Protein AF-A0A7C3YXD0-F1 (afdb_monomer_lite)

Structure (mmCIF, N/CA/C/O backbone):
data_AF-A0A7C3YXD0-F1
#
_entry.id   AF-A0A7C3YXD0-F1
#
loop_
_atom_site.group_PDB
_atom_site.id
_atom_site.type_symbol
_atom_site.label_atom_id
_atom_site.label_alt_id
_atom_site.label_comp_id
_atom_site.label_asym_id
_atom_site.label_entity_id
_atom_site.label_seq_id
_atom_site.pdbx_PDB_ins_code
_atom_site.Cartn_x
_atom_site.Cartn_y
_atom_site.Cartn_z
_atom_site.occupancy
_atom_site.B_iso_or_equiv
_atom_site.auth_seq_id
_atom_site.auth_comp_id
_atom_site.auth_asym_id
_atom_site.auth_atom_id
_atom_site.pdbx_PDB_model_num
ATOM 1 N N . MET A 1 1 ? 32.959 44.470 83.814 1.00 43.94 1 MET A N 1
ATOM 2 C CA . MET A 1 1 ? 32.304 44.985 82.597 1.00 43.94 1 MET A CA 1
ATOM 3 C C . MET A 1 1 ? 31.772 43.788 81.846 1.00 43.94 1 MET A C 1
ATOM 5 O O . MET A 1 1 ? 32.551 42.881 81.598 1.00 43.94 1 MET A O 1
ATOM 9 N N . ALA A 1 2 ? 30.467 43.742 81.601 1.00 52.91 2 ALA A N 1
ATOM 10 C CA . ALA A 1 2 ? 29.833 42.690 80.820 1.00 52.91 2 ALA A CA 1
ATOM 11 C C . ALA A 1 2 ? 29.393 43.320 79.497 1.00 52.91 2 ALA A C 1
ATOM 13 O O . ALA A 1 2 ? 28.532 44.199 79.500 1.00 52.91 2 ALA A O 1
ATOM 14 N N . GLU A 1 3 ? 30.037 42.933 78.399 1.00 54.94 3 GLU A N 1
ATOM 15 C CA . GLU A 1 3 ? 29.566 43.244 77.052 1.00 54.94 3 GLU A CA 1
ATOM 16 C C . GLU A 1 3 ? 28.413 42.295 76.715 1.00 54.94 3 GLU A C 1
ATOM 18 O O . GLU A 1 3 ? 28.547 41.076 76.796 1.00 54.94 3 GLU A O 1
ATOM 23 N N . LEU A 1 4 ? 27.263 42.873 76.374 1.00 49.62 4 LEU A N 1
ATOM 24 C CA . LEU A 1 4 ? 26.130 42.174 75.781 1.00 49.62 4 LEU A CA 1
ATOM 25 C C . LEU A 1 4 ? 26.234 42.346 74.266 1.00 49.62 4 LEU A C 1
ATOM 27 O O . LEU A 1 4 ? 25.887 43.399 73.736 1.00 49.62 4 LEU A O 1
ATOM 31 N N . THR A 1 5 ? 26.709 41.319 73.571 1.00 59.75 5 THR A N 1
ATOM 32 C CA . THR A 1 5 ? 26.637 41.231 72.111 1.00 59.75 5 THR A CA 1
ATOM 33 C C . THR A 1 5 ? 25.378 40.460 71.731 1.00 59.75 5 THR A C 1
ATOM 35 O O . THR A 1 5 ? 25.307 39.239 71.838 1.00 59.75 5 THR A O 1
ATOM 38 N N . ALA A 1 6 ? 24.341 41.191 71.324 1.00 60.97 6 ALA A N 1
ATOM 39 C CA . ALA A 1 6 ? 23.176 40.603 70.678 1.00 60.97 6 ALA A CA 1
ATOM 40 C C . ALA A 1 6 ? 23.445 40.542 69.170 1.00 60.97 6 ALA A C 1
ATOM 42 O O . ALA A 1 6 ? 23.329 41.547 68.472 1.00 60.97 6 ALA A O 1
ATOM 43 N N . GLU A 1 7 ? 23.819 39.367 68.673 1.00 62.31 7 GLU A N 1
ATOM 44 C CA . GLU A 1 7 ? 23.824 39.071 67.241 1.00 62.31 7 GLU A CA 1
ATOM 45 C C . GLU A 1 7 ? 22.474 38.457 66.866 1.00 62.31 7 GLU A C 1
ATOM 47 O O . GLU A 1 7 ? 22.040 37.465 67.447 1.00 62.31 7 GLU A O 1
ATOM 52 N N . THR A 1 8 ? 21.780 39.066 65.906 1.00 56.62 8 THR A N 1
ATOM 53 C CA . THR A 1 8 ? 20.583 38.487 65.288 1.00 56.62 8 THR A CA 1
ATOM 54 C C . THR A 1 8 ? 20.919 38.155 63.848 1.00 56.62 8 THR A C 1
ATOM 56 O O . THR A 1 8 ? 21.149 39.045 63.033 1.00 56.62 8 THR A O 1
ATOM 59 N N . THR A 1 9 ? 20.946 36.867 63.535 1.00 60.66 9 THR A N 1
ATOM 60 C CA . THR A 1 9 ? 21.060 36.370 62.166 1.00 60.66 9 THR A CA 1
ATOM 61 C C . THR A 1 9 ? 19.648 36.154 61.629 1.00 60.66 9 THR A C 1
ATOM 63 O O . THR A 1 9 ? 18.871 35.413 62.227 1.00 60.66 9 THR A O 1
ATOM 66 N N . PHE A 1 10 ? 19.293 36.792 60.515 1.00 55.12 10 PHE A N 1
ATOM 67 C CA . PHE A 1 10 ? 18.088 36.442 59.761 1.00 55.12 10 PHE A CA 1
ATOM 68 C C . PHE A 1 10 ? 18.488 35.654 58.515 1.00 55.12 10 PHE A C 1
ATOM 70 O O . PHE A 1 10 ? 19.545 35.878 57.927 1.00 55.12 10 PHE A O 1
ATOM 77 N N . THR A 1 11 ? 17.649 34.704 58.123 1.00 62.59 11 THR A N 1
ATOM 78 C CA . THR A 1 11 ? 17.861 33.864 56.944 1.00 62.59 11 THR A CA 1
ATOM 79 C C . THR A 1 11 ? 17.238 34.546 55.731 1.00 62.59 11 THR A C 1
ATOM 81 O O . THR A 1 11 ? 16.033 34.790 55.703 1.00 62.59 11 THR A O 1
ATOM 84 N N . ILE A 1 12 ? 18.047 34.859 54.718 1.00 57.53 12 ILE A N 1
ATOM 85 C CA . ILE A 1 12 ? 17.542 35.251 53.398 1.00 57.53 12 ILE A CA 1
ATOM 86 C C . ILE A 1 12 ? 17.222 33.950 52.661 1.00 57.53 12 ILE A C 1
ATOM 88 O O . ILE A 1 12 ? 18.131 33.202 52.306 1.00 57.53 12 ILE A O 1
ATOM 92 N N . LEU A 1 13 ? 15.936 33.651 52.471 1.00 56.22 13 LEU A N 1
ATOM 93 C CA . LEU A 1 13 ? 15.521 32.561 51.591 1.00 56.22 13 LEU A CA 1
ATOM 94 C C . LEU A 1 13 ? 15.808 32.988 50.149 1.00 56.22 13 LEU A C 1
ATOM 96 O O . LEU A 1 13 ? 15.228 33.957 49.659 1.00 56.22 13 LEU A O 1
ATOM 100 N N 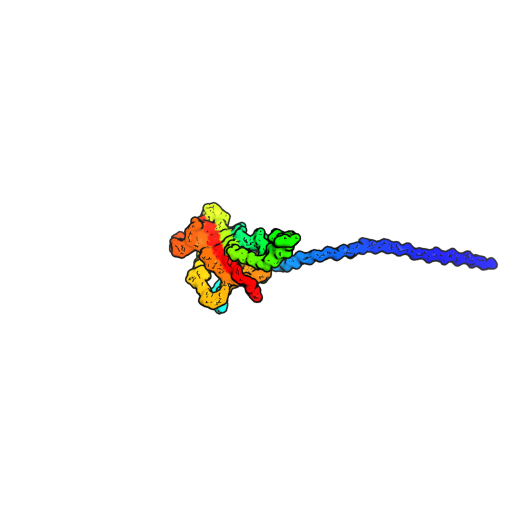. ALA A 1 14 ? 16.739 32.292 49.497 1.00 63.44 14 ALA A N 1
ATOM 101 C CA . ALA A 1 14 ? 16.988 32.454 48.073 1.00 63.44 14 ALA A CA 1
ATOM 102 C C . ALA A 1 14 ? 15.723 32.068 47.294 1.00 63.44 14 ALA A C 1
ATOM 104 O O . ALA A 1 14 ? 15.070 31.074 47.619 1.00 63.44 14 ALA A O 1
ATOM 105 N N . ALA A 1 15 ? 15.370 32.863 46.283 1.00 55.50 15 ALA A N 1
ATOM 106 C CA . ALA A 1 15 ? 14.310 32.486 45.359 1.00 55.50 15 ALA A CA 1
ATOM 107 C C . ALA A 1 15 ? 14.703 31.164 44.672 1.00 55.50 15 ALA A C 1
ATOM 109 O O . ALA A 1 15 ? 15.869 31.021 44.295 1.00 55.50 15 ALA A O 1
ATOM 110 N N . PRO A 1 16 ? 13.782 30.197 44.520 1.00 58.16 16 PRO A N 1
ATOM 111 C CA . PRO A 1 16 ? 14.075 29.002 43.743 1.00 58.16 16 PRO A CA 1
ATOM 112 C C . PRO A 1 16 ? 14.413 29.421 42.306 1.00 58.16 16 PRO A C 1
ATOM 114 O O . PRO A 1 16 ? 13.645 30.138 41.670 1.00 58.16 16 PRO A O 1
ATOM 117 N N . GLU A 1 17 ? 15.580 29.006 41.807 1.00 59.91 17 GLU A N 1
ATOM 118 C CA . GLU A 1 17 ? 16.064 29.348 40.457 1.00 59.91 17 GLU A CA 1
ATOM 119 C C . GLU A 1 17 ? 15.311 28.605 39.339 1.00 59.91 17 GLU A C 1
ATOM 121 O O . GLU A 1 17 ? 15.553 28.858 38.161 1.00 59.91 17 GLU A O 1
ATOM 126 N N . VAL A 1 18 ? 14.397 27.695 39.686 1.00 57.97 18 VAL A N 1
ATOM 127 C CA . VAL A 1 18 ? 13.749 26.791 38.735 1.00 57.97 18 VAL A CA 1
ATOM 128 C C . VAL A 1 18 ? 12.237 26.815 38.935 1.00 57.97 18 VAL A C 1
ATOM 130 O O . VAL A 1 18 ? 11.737 26.557 40.029 1.00 57.97 18 VAL A O 1
ATOM 133 N N . PHE A 1 19 ? 11.525 27.131 37.856 1.00 55.94 19 PHE A N 1
ATOM 134 C CA . PHE A 1 19 ? 10.094 26.896 37.712 1.00 55.94 19 PHE A CA 1
ATOM 135 C C . PHE A 1 19 ? 9.927 25.536 37.030 1.00 55.94 19 PHE A C 1
ATOM 137 O O . PHE A 1 19 ? 10.478 25.330 35.950 1.00 55.94 19 PHE A O 1
ATOM 144 N N . GLU A 1 20 ? 9.204 24.610 37.656 1.00 55.88 20 GLU A N 1
ATOM 145 C CA . GLU A 1 20 ? 8.739 23.398 36.979 1.00 55.88 20 GLU A CA 1
ATOM 146 C C . GLU A 1 20 ? 7.398 23.728 36.315 1.00 55.88 20 GLU A C 1
ATOM 148 O O . GLU A 1 20 ? 6.392 23.957 36.986 1.00 55.88 20 GLU A O 1
ATOM 153 N N . GLU A 1 21 ? 7.423 23.845 34.989 1.00 53.91 21 GLU A N 1
ATOM 154 C CA . GLU A 1 21 ? 6.243 23.982 34.140 1.00 53.91 21 GLU A CA 1
ATOM 155 C C . GLU A 1 21 ? 5.932 22.594 33.567 1.00 53.91 21 GLU A C 1
ATOM 157 O O . GLU A 1 21 ? 6.735 22.026 32.827 1.00 53.91 21 GLU A O 1
ATOM 162 N N . GLU A 1 22 ? 4.800 22.008 33.965 1.00 50.25 22 GLU A N 1
ATOM 163 C CA . GLU A 1 22 ? 4.313 20.753 33.388 1.00 50.25 22 GLU A CA 1
ATOM 164 C C . GLU A 1 22 ? 3.455 21.070 32.156 1.00 50.25 22 GLU A C 1
ATOM 166 O O . GLU A 1 22 ? 2.309 21.508 32.270 1.00 50.25 22 GLU A O 1
ATOM 171 N N . GLU A 1 23 ? 4.015 20.847 30.966 1.00 42.47 23 GLU A N 1
ATOM 172 C CA . GLU A 1 23 ? 3.251 20.723 29.724 1.00 42.47 23 GLU A CA 1
ATOM 173 C C . GLU A 1 23 ? 2.984 19.2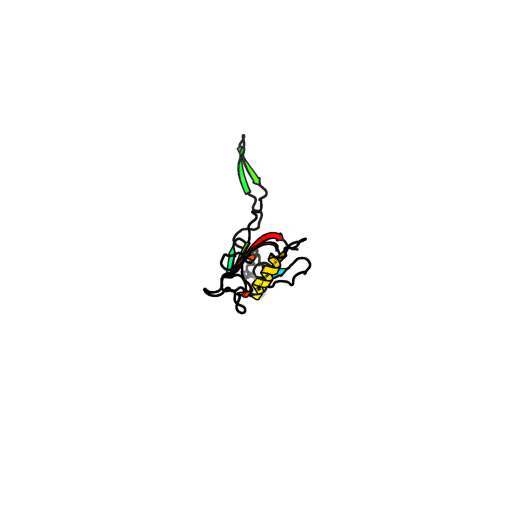37 29.432 1.00 42.47 23 GLU A C 1
ATOM 175 O O . GLU A 1 23 ? 3.915 18.429 29.382 1.00 42.47 23 GLU A O 1
ATOM 180 N N . ASP A 1 24 ? 1.722 18.873 29.174 1.00 38.06 24 ASP A N 1
ATOM 181 C CA . ASP A 1 24 ? 1.354 17.558 28.631 1.00 38.06 24 ASP A CA 1
ATOM 182 C C . ASP A 1 24 ? 1.833 17.446 27.169 1.00 38.06 24 ASP A C 1
ATOM 184 O O . ASP A 1 24 ? 1.089 17.660 26.205 1.00 38.06 24 ASP A O 1
ATOM 188 N N . LEU A 1 25 ? 3.111 17.115 26.986 1.00 40.88 25 LEU A N 1
ATOM 189 C CA . LEU A 1 25 ? 3.683 16.768 25.689 1.00 40.88 25 LEU A CA 1
ATOM 190 C C . LEU A 1 25 ? 3.285 15.337 25.313 1.00 40.88 25 LEU A C 1
ATOM 192 O O . LEU A 1 25 ? 3.874 14.358 25.771 1.00 40.88 25 LEU A O 1
ATOM 196 N N . ILE A 1 26 ? 2.314 15.210 24.405 1.00 42.00 26 ILE A N 1
ATOM 197 C CA . ILE A 1 26 ? 2.086 13.960 23.670 1.00 42.00 26 ILE A CA 1
ATOM 198 C C . ILE A 1 26 ? 3.236 13.801 22.665 1.00 42.00 26 ILE A C 1
ATOM 200 O O . ILE A 1 26 ? 3.160 14.243 21.518 1.00 42.00 26 ILE A O 1
ATOM 204 N N . LEU A 1 27 ? 4.328 13.187 23.117 1.00 37.94 27 LEU A N 1
ATOM 205 C CA . LEU A 1 27 ? 5.400 12.698 22.257 1.00 37.94 27 LEU A CA 1
ATOM 206 C C . LEU A 1 27 ? 4.922 11.409 21.583 1.00 37.94 27 LEU A C 1
ATOM 208 O O . LEU A 1 27 ? 4.833 10.356 22.215 1.00 37.94 27 LEU A O 1
ATOM 212 N N . TYR A 1 28 ? 4.600 11.497 20.292 1.00 38.72 28 TYR A N 1
ATOM 213 C CA . TYR A 1 28 ? 4.486 10.305 19.454 1.00 38.72 28 TYR A CA 1
ATOM 214 C C . TYR A 1 28 ? 5.842 9.586 19.429 1.00 38.72 28 TYR A C 1
ATOM 216 O O . TYR A 1 28 ? 6.876 10.261 19.440 1.00 38.72 28 TYR A O 1
ATOM 224 N N . PRO A 1 29 ? 5.864 8.245 19.408 1.00 38.22 29 PRO A N 1
ATOM 225 C CA . PRO A 1 29 ? 7.114 7.503 19.433 1.00 38.22 29 PRO A CA 1
ATOM 226 C C . PRO A 1 29 ? 8.014 7.907 18.259 1.00 38.22 29 PRO A C 1
ATOM 228 O O . PRO A 1 29 ? 7.587 7.922 17.102 1.00 38.22 29 PRO A O 1
ATOM 231 N N . GLU A 1 30 ? 9.280 8.209 18.556 1.00 39.50 30 GLU A N 1
ATOM 232 C CA . GLU A 1 30 ? 10.341 8.192 17.553 1.00 39.50 30 GLU A CA 1
ATOM 233 C C . GLU A 1 30 ? 10.576 6.738 17.146 1.00 39.50 30 GLU A C 1
ATOM 235 O O . GLU A 1 30 ? 11.431 6.047 17.702 1.00 39.50 30 GLU A O 1
ATOM 240 N N . ASN A 1 31 ? 9.833 6.262 16.148 1.00 41.03 31 ASN A N 1
ATOM 241 C CA . ASN A 1 31 ? 10.329 5.143 15.371 1.00 41.03 31 ASN A CA 1
ATOM 242 C C . ASN A 1 31 ? 11.356 5.690 14.381 1.00 41.03 31 ASN A C 1
ATOM 244 O O . ASN A 1 31 ? 11.076 6.535 13.532 1.00 41.03 31 ASN A O 1
ATOM 248 N N . SER A 1 32 ? 12.591 5.259 14.589 1.00 37.91 32 SER A N 1
ATOM 249 C CA . SER A 1 32 ? 13.796 5.760 13.949 1.00 37.91 32 SER A CA 1
ATOM 250 C C . SER A 1 32 ? 13.685 5.851 12.421 1.00 37.91 32 SER A C 1
ATOM 252 O O . SER A 1 32 ? 13.673 4.832 11.728 1.00 37.91 32 SER A O 1
ATOM 254 N N . GLY A 1 33 ? 13.750 7.085 11.920 1.00 42.97 33 GLY A N 1
ATOM 255 C CA . GLY A 1 33 ? 14.266 7.427 10.598 1.00 42.97 33 GLY A CA 1
ATOM 256 C C . GLY A 1 33 ? 13.229 7.566 9.484 1.00 42.97 33 GLY A C 1
ATOM 257 O O . GLY A 1 33 ? 12.327 6.753 9.316 1.00 42.97 33 GLY A O 1
ATOM 258 N N . SER A 1 34 ? 13.474 8.543 8.610 1.00 46.56 34 SER A N 1
ATOM 259 C CA . SER A 1 34 ? 12.849 8.724 7.290 1.00 46.56 34 SER A CA 1
ATOM 260 C C . SER A 1 34 ? 12.954 7.511 6.342 1.00 46.56 34 SER A C 1
ATOM 262 O O . SER A 1 34 ? 12.470 7.582 5.215 1.00 46.56 34 SER A O 1
ATOM 264 N N . ASP A 1 35 ? 13.578 6.418 6.792 1.00 52.41 35 ASP A N 1
ATOM 265 C CA . ASP A 1 35 ? 13.884 5.200 6.040 1.00 52.41 35 ASP A CA 1
ATOM 266 C C . ASP A 1 35 ? 13.061 3.980 6.501 1.00 52.41 35 ASP A C 1
ATOM 268 O O . ASP A 1 35 ? 13.267 2.870 5.999 1.00 52.41 35 ASP A O 1
ATOM 272 N N . ALA A 1 36 ? 12.119 4.148 7.439 1.00 66.00 36 ALA A N 1
ATOM 273 C CA . ALA A 1 36 ? 11.209 3.079 7.840 1.00 66.00 36 ALA A CA 1
ATOM 274 C C . ALA A 1 36 ? 10.269 2.716 6.676 1.00 66.00 36 ALA A C 1
ATOM 276 O O . ALA A 1 36 ? 9.282 3.390 6.383 1.00 66.00 36 ALA A O 1
ATOM 277 N N . ARG A 1 37 ? 10.606 1.636 5.966 1.00 78.12 37 ARG A N 1
ATOM 278 C CA . ARG A 1 37 ? 9.858 1.176 4.792 1.00 78.12 37 ARG A CA 1
ATOM 279 C C . ARG A 1 37 ? 8.499 0.624 5.202 1.00 78.12 37 ARG A C 1
ATOM 281 O O . ARG A 1 37 ? 8.410 -0.236 6.080 1.00 78.12 37 ARG A O 1
ATOM 288 N N . ARG A 1 38 ? 7.455 1.087 4.513 1.00 87.12 38 ARG A N 1
ATOM 289 C CA . ARG A 1 38 ? 6.103 0.535 4.639 1.00 87.12 38 ARG A CA 1
ATOM 290 C C . ARG A 1 38 ? 6.094 -0.937 4.258 1.00 87.12 38 ARG A C 1
ATOM 292 O O . ARG A 1 38 ? 6.934 -1.401 3.485 1.00 87.12 38 ARG A O 1
ATOM 299 N N . GLU A 1 39 ? 5.132 -1.664 4.794 1.00 89.62 39 GLU A N 1
ATOM 300 C CA . GLU A 1 39 ? 5.044 -3.102 4.595 1.00 89.62 39 GLU A CA 1
ATOM 301 C C . GLU A 1 39 ? 3.598 -3.542 4.395 1.00 89.62 39 GLU A C 1
ATOM 303 O O . GLU A 1 39 ? 2.703 -3.128 5.129 1.00 89.62 39 GLU A O 1
ATOM 308 N N . LEU A 1 40 ? 3.388 -4.417 3.417 1.00 90.00 40 LEU A N 1
ATOM 309 C CA . LEU A 1 40 ? 2.160 -5.181 3.248 1.00 90.00 40 LEU A CA 1
ATOM 310 C C . LEU A 1 40 ? 2.419 -6.632 3.645 1.00 90.00 40 LEU A C 1
ATOM 312 O O . LEU A 1 40 ? 3.392 -7.241 3.202 1.00 90.00 40 LEU A O 1
ATOM 316 N N . ARG A 1 41 ? 1.535 -7.194 4.466 1.00 90.25 41 ARG A N 1
ATOM 317 C CA . ARG A 1 41 ? 1.561 -8.603 4.862 1.00 90.25 41 ARG A CA 1
ATOM 318 C C . ARG A 1 41 ? 0.308 -9.300 4.394 1.00 90.25 41 ARG A C 1
ATOM 320 O O . ARG A 1 41 ? -0.802 -8.841 4.662 1.00 90.25 41 ARG A O 1
ATOM 327 N N . TYR A 1 42 ? 0.494 -10.421 3.720 1.00 89.12 42 TYR A N 1
ATOM 328 C CA . TYR A 1 42 ? -0.604 -11.293 3.353 1.00 89.12 42 TYR A CA 1
ATOM 329 C C . TYR A 1 42 ? -1.044 -12.130 4.563 1.00 89.12 42 TYR A C 1
ATOM 331 O O . TYR A 1 42 ? -0.184 -12.579 5.325 1.00 89.12 42 TYR A O 1
ATOM 339 N N . PRO A 1 43 ? -2.352 -12.356 4.776 1.00 88.50 43 PRO A N 1
ATOM 340 C CA . PRO A 1 43 ? -2.804 -13.159 5.906 1.00 88.50 43 PRO A CA 1
ATOM 341 C C . PRO A 1 43 ? -2.247 -14.586 5.829 1.00 88.50 43 PRO A C 1
ATOM 343 O O . PRO A 1 43 ? -2.225 -15.209 4.768 1.00 88.50 43 PRO A O 1
ATOM 346 N N . GLY A 1 44 ? -1.780 -15.100 6.969 1.00 80.31 44 GLY A N 1
ATOM 347 C CA . GLY A 1 44 ? -1.205 -16.444 7.068 1.00 80.31 44 GLY A CA 1
ATOM 348 C C . GLY A 1 44 ? 0.156 -16.618 6.384 1.00 80.31 44 GLY A C 1
ATOM 349 O O . GLY A 1 44 ? 0.543 -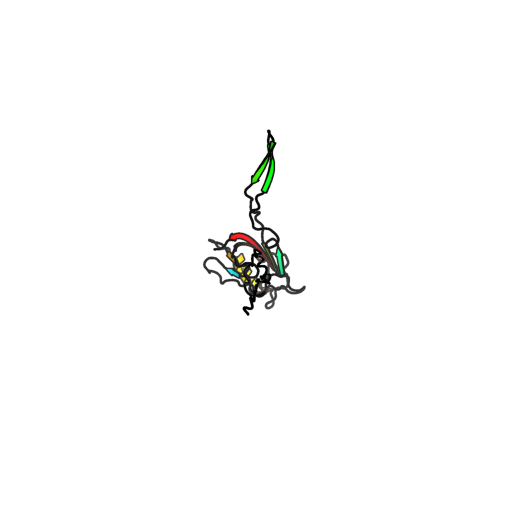17.756 6.138 1.00 80.31 44 GLY A O 1
ATOM 350 N N . ASP A 1 45 ? 0.850 -15.521 6.050 1.00 78.69 45 ASP A N 1
ATOM 351 C CA . ASP A 1 45 ? 2.182 -15.511 5.420 1.00 78.69 45 ASP A CA 1
ATOM 352 C C . ASP A 1 45 ? 2.270 -16.340 4.119 1.00 78.69 45 ASP A C 1
ATOM 354 O O . ASP A 1 45 ? 3.333 -16.829 3.736 1.00 78.69 45 ASP A O 1
ATOM 358 N N . VAL A 1 46 ? 1.139 -16.493 3.412 1.00 82.12 46 VAL A N 1
ATOM 359 C CA . VAL A 1 46 ? 1.057 -17.251 2.148 1.00 82.12 46 VAL A CA 1
ATOM 360 C C . VAL A 1 46 ? 1.891 -16.587 1.051 1.00 82.12 46 VAL A C 1
ATOM 362 O O . VAL A 1 46 ? 2.548 -17.271 0.264 1.00 82.12 46 VAL A O 1
ATOM 365 N N . LEU A 1 47 ? 1.881 -15.252 1.009 1.00 82.38 47 LEU A N 1
ATOM 366 C CA . LEU A 1 47 ? 2.802 -14.464 0.197 1.00 82.38 47 LEU A CA 1
ATOM 367 C C . LEU A 1 47 ? 3.876 -13.842 1.098 1.00 82.38 47 LEU A C 1
ATOM 369 O O . LEU A 1 47 ? 3.566 -13.444 2.224 1.00 82.38 47 LEU A O 1
ATOM 373 N N . PRO A 1 48 ? 5.120 -13.692 0.602 1.00 86.38 48 PRO A N 1
ATOM 374 C CA . PRO A 1 48 ? 6.164 -13.006 1.348 1.00 86.38 48 PRO A CA 1
ATOM 375 C C . PRO A 1 48 ? 5.726 -11.573 1.677 1.00 86.38 48 PRO A C 1
ATOM 377 O O . PRO A 1 48 ? 5.076 -10.942 0.831 1.00 86.38 48 PRO A O 1
ATOM 380 N N . PRO A 1 49 ? 6.115 -11.022 2.839 1.00 87.06 49 PRO A N 1
ATOM 381 C CA . PRO A 1 49 ? 5.875 -9.621 3.146 1.00 87.06 49 PRO A CA 1
ATOM 382 C C . PRO A 1 49 ? 6.435 -8.713 2.051 1.00 87.06 49 PRO A C 1
ATOM 384 O O . PRO A 1 49 ? 7.601 -8.819 1.659 1.00 87.06 49 PRO A O 1
ATOM 387 N N . LEU A 1 50 ? 5.593 -7.818 1.548 1.00 87.69 50 LEU A N 1
ATOM 388 C CA . LEU A 1 50 ? 5.974 -6.828 0.557 1.00 87.69 50 LEU A CA 1
ATOM 389 C C . LEU A 1 50 ? 6.433 -5.564 1.279 1.00 87.69 50 LEU A C 1
ATOM 391 O O . LEU A 1 50 ? 5.634 -4.704 1.646 1.00 87.69 50 LEU A O 1
ATOM 395 N N . VAL A 1 51 ? 7.743 -5.465 1.486 1.00 88.25 51 VAL A N 1
ATOM 396 C CA . VAL A 1 51 ? 8.390 -4.254 1.998 1.00 88.25 51 VAL A CA 1
ATOM 397 C C . VAL A 1 51 ? 8.590 -3.280 0.843 1.00 88.25 51 VAL A C 1
ATOM 399 O O . VAL A 1 51 ? 9.146 -3.638 -0.195 1.00 88.25 51 VAL A O 1
ATOM 402 N N . TYR A 1 52 ? 8.137 -2.045 1.020 1.00 87.69 52 TYR A N 1
ATOM 403 C CA . TYR A 1 52 ? 8.204 -1.018 -0.009 1.00 87.69 52 TYR A CA 1
ATOM 404 C C . TYR A 1 52 ? 9.661 -0.637 -0.232 1.00 87.69 52 TYR A C 1
ATOM 406 O O . TYR A 1 52 ? 10.361 -0.265 0.705 1.00 87.69 52 TYR A O 1
ATOM 414 N N . GLU A 1 53 ? 10.130 -0.707 -1.472 1.00 82.12 53 GLU A N 1
ATOM 415 C CA . GLU A 1 53 ? 11.508 -0.322 -1.786 1.00 82.12 53 GLU A CA 1
ATOM 416 C C . GLU A 1 53 ? 11.726 1.182 -1.615 1.00 82.12 53 GLU A C 1
ATOM 418 O O . GLU A 1 53 ? 12.752 1.598 -1.079 1.00 82.12 53 GLU A O 1
ATOM 423 N N . ASN A 1 54 ? 10.725 1.967 -2.023 1.00 82.56 54 ASN A N 1
ATOM 424 C CA . ASN A 1 54 ? 10.675 3.417 -1.901 1.00 82.56 54 ASN A CA 1
ATOM 425 C C . ASN A 1 54 ? 9.317 3.848 -1.335 1.00 82.56 54 ASN A C 1
ATOM 427 O O . ASN A 1 54 ? 8.272 3.281 -1.676 1.00 82.56 54 ASN A O 1
ATOM 431 N N . THR A 1 55 ? 9.324 4.889 -0.505 1.00 81.06 55 THR A N 1
ATOM 432 C CA . THR A 1 55 ? 8.095 5.524 -0.024 1.00 81.06 55 THR A CA 1
ATOM 433 C C . THR A 1 55 ? 7.342 6.191 -1.186 1.00 81.06 55 THR A C 1
ATOM 435 O O . THR A 1 55 ? 7.968 6.641 -2.156 1.00 81.06 55 THR A O 1
ATOM 438 N N . PRO A 1 56 ? 5.998 6.227 -1.143 1.00 83.19 56 PRO A N 1
ATOM 439 C CA . PRO A 1 56 ? 5.220 6.908 -2.171 1.00 83.19 56 PRO A CA 1
ATOM 440 C C . PRO A 1 56 ? 5.494 8.415 -2.148 1.00 83.19 56 PRO A C 1
ATOM 442 O O . PRO A 1 56 ? 5.715 9.010 -1.095 1.00 83.19 56 PRO A O 1
ATOM 445 N N . ASP A 1 57 ? 5.454 9.041 -3.324 1.00 82.31 57 ASP A N 1
ATOM 446 C CA . ASP A 1 57 ? 5.638 10.490 -3.480 1.00 82.31 57 ASP A CA 1
ATOM 447 C C . ASP A 1 57 ? 4.476 11.274 -2.882 1.00 82.31 57 ASP A C 1
ATOM 449 O O . ASP A 1 57 ? 4.642 12.369 -2.343 1.00 82.31 57 ASP A O 1
ATOM 453 N N . ARG A 1 58 ? 3.274 10.719 -3.031 1.00 81.69 58 ARG A N 1
ATOM 454 C CA . ARG A 1 58 ? 2.044 11.340 -2.578 1.00 81.69 58 ARG A CA 1
ATOM 455 C C . ARG A 1 58 ? 1.075 10.285 -2.085 1.00 81.69 58 ARG A C 1
ATOM 457 O O . ARG A 1 58 ? 1.055 9.143 -2.535 1.00 81.69 58 ARG A O 1
ATOM 464 N N . TRP A 1 59 ? 0.225 10.740 -1.188 1.00 81.62 59 TRP A N 1
ATOM 465 C CA . TRP A 1 59 ? -0.906 10.014 -0.662 1.00 81.62 59 TRP A CA 1
ATOM 466 C C . TRP A 1 59 ? -2.123 10.919 -0.528 1.00 81.62 59 TRP A C 1
ATOM 468 O O . TRP A 1 59 ? -2.007 12.142 -0.406 1.00 81.62 59 TRP A O 1
ATOM 478 N N . GLU A 1 60 ? -3.295 10.305 -0.563 1.00 83.31 60 GLU A N 1
ATOM 479 C CA . GLU A 1 60 ? -4.578 10.969 -0.374 1.00 83.31 60 GLU A CA 1
ATOM 480 C C . GLU A 1 60 ? -5.389 10.207 0.682 1.00 83.31 60 GLU A C 1
ATOM 482 O O . GLU A 1 60 ? -5.293 8.985 0.788 1.00 83.31 60 GLU A O 1
ATOM 487 N N . ASN A 1 61 ? -6.183 10.941 1.469 1.00 76.62 61 ASN A N 1
ATOM 488 C CA . ASN A 1 61 ? -7.142 10.423 2.457 1.00 76.62 61 ASN A CA 1
ATOM 489 C C . ASN A 1 61 ? -6.593 9.665 3.685 1.00 76.62 61 ASN A C 1
ATOM 491 O O . ASN A 1 61 ? -7.406 9.200 4.476 1.00 76.62 61 ASN A O 1
ATOM 495 N N . PHE A 1 62 ? -5.272 9.587 3.900 1.00 74.62 62 PHE A N 1
ATOM 496 C CA . PHE A 1 62 ? -4.702 9.035 5.144 1.00 74.62 62 PHE A CA 1
ATOM 497 C C . PHE A 1 62 ? -4.419 10.117 6.204 1.00 74.62 62 PHE A C 1
ATOM 499 O O . PHE A 1 62 ? -5.088 10.142 7.229 1.00 74.62 62 PHE A O 1
ATOM 506 N N . ASP A 1 63 ? -3.526 11.075 5.930 1.00 66.00 63 ASP A N 1
ATOM 507 C CA . ASP A 1 63 ? -3.136 12.127 6.900 1.00 66.00 63 ASP A CA 1
ATOM 508 C C . ASP A 1 63 ? -4.093 13.330 6.961 1.00 66.00 63 ASP A C 1
ATOM 510 O O . ASP A 1 63 ? -4.080 14.123 7.898 1.00 66.00 63 ASP A O 1
ATOM 514 N N . SER A 1 64 ? -4.910 13.518 5.926 1.00 58.81 64 SER A N 1
ATOM 515 C CA . SER A 1 64 ? -5.727 14.732 5.758 1.00 58.81 64 SER A CA 1
ATOM 516 C C . SER A 1 64 ? -7.096 14.653 6.430 1.00 58.81 64 SER A C 1
ATOM 518 O O . SER A 1 64 ? -7.820 15.649 6.474 1.00 58.81 64 SER A O 1
ATOM 520 N N . VAL A 1 65 ? -7.482 13.479 6.933 1.00 55.41 65 VAL A N 1
ATOM 521 C CA . VAL A 1 65 ? -8.830 13.226 7.436 1.00 55.41 65 VAL A CA 1
ATOM 522 C C . VAL A 1 65 ? -8.728 12.573 8.812 1.00 55.41 65 VAL A C 1
ATOM 524 O O . VAL A 1 65 ? -8.069 11.546 8.941 1.00 55.41 65 VAL A O 1
ATOM 527 N N . PRO A 1 66 ? -9.372 13.133 9.852 1.00 52.78 66 PRO A N 1
ATOM 528 C CA . PRO A 1 66 ? -9.413 12.486 11.154 1.00 52.78 66 PRO A CA 1
ATOM 529 C C . PRO A 1 66 ? -10.094 11.119 11.028 1.00 52.78 66 PRO A C 1
ATOM 531 O O . PRO A 1 66 ? -11.270 11.048 10.678 1.00 52.78 66 PRO A O 1
ATOM 534 N N . TRP A 1 67 ? -9.362 10.054 11.358 1.00 56.16 67 TRP A N 1
ATOM 535 C CA . TRP A 1 67 ? -9.870 8.677 11.479 1.00 56.16 67 TRP A CA 1
ATOM 536 C C . TRP A 1 67 ? -10.757 8.479 12.714 1.00 56.16 67 TRP A C 1
ATOM 538 O O . TRP A 1 67 ? -11.330 7.416 12.936 1.00 56.16 67 TRP A O 1
ATOM 548 N N . THR A 1 68 ? -10.882 9.518 13.537 1.00 52.19 68 THR A N 1
ATOM 549 C CA . THR A 1 68 ? -11.737 9.520 14.713 1.00 52.19 68 THR A CA 1
ATOM 550 C C . THR A 1 68 ? -13.188 9.694 14.306 1.00 52.19 68 THR A C 1
ATOM 552 O O . THR A 1 68 ? -13.537 10.588 13.533 1.00 52.19 68 THR A O 1
ATOM 555 N N . ASN A 1 69 ? -14.039 8.860 14.899 1.00 52.19 69 ASN A N 1
ATOM 556 C CA . ASN A 1 69 ? -15.484 8.916 14.779 1.00 52.19 69 ASN A CA 1
ATOM 557 C C . ASN A 1 69 ? -15.999 10.235 15.379 1.00 52.19 69 ASN A C 1
ATOM 559 O O . ASN A 1 69 ? -16.412 10.280 16.535 1.00 52.19 69 ASN A O 1
ATOM 563 N N . ARG A 1 70 ? -15.881 11.353 14.650 1.00 53.31 70 ARG A N 1
ATOM 564 C CA . ARG A 1 70 ? -16.338 12.645 15.158 1.00 53.31 70 ARG A CA 1
ATOM 565 C C . ARG A 1 70 ? -17.859 12.581 15.211 1.00 53.31 70 ARG A C 1
ATOM 567 O O . ARG A 1 70 ? -18.484 12.459 14.154 1.00 53.31 70 ARG A O 1
ATOM 574 N N . PRO A 1 71 ? -18.466 12.629 16.406 1.00 55.56 71 PRO A N 1
ATOM 575 C CA . PRO A 1 71 ? -19.908 12.587 16.501 1.00 55.56 71 PRO A CA 1
ATOM 576 C C . PRO A 1 71 ? -20.488 13.769 15.729 1.00 55.56 71 PRO A C 1
ATOM 578 O O . PRO A 1 71 ? -20.064 14.913 15.917 1.00 55.56 71 PRO A O 1
ATOM 581 N N . GLN A 1 72 ? -21.445 13.497 14.844 1.00 61.50 72 GLN A N 1
ATOM 582 C CA . GLN A 1 72 ? -22.166 14.575 14.186 1.00 61.50 72 GLN A CA 1
ATOM 583 C C . GLN A 1 72 ? -23.180 15.120 15.182 1.00 61.50 72 GLN A C 1
ATOM 585 O O . GLN A 1 72 ? -24.219 14.513 15.442 1.00 61.50 72 GLN A O 1
ATOM 590 N N . VAL A 1 73 ? -22.834 16.257 15.777 1.00 61.88 73 VAL A N 1
ATOM 591 C CA . VAL A 1 73 ? -23.729 17.022 16.636 1.00 61.88 73 VAL A CA 1
ATOM 592 C C . VAL A 1 73 ? -24.567 17.915 15.728 1.00 61.88 73 VAL A C 1
ATOM 594 O O . VAL A 1 73 ? -24.037 18.825 15.090 1.00 61.88 73 VAL A O 1
ATOM 597 N N . LYS A 1 74 ? -25.869 17.642 15.638 1.00 69.19 74 LYS A N 1
ATOM 598 C CA . LYS A 1 74 ? -26.807 18.439 14.840 1.00 69.19 74 LYS A CA 1
ATOM 599 C C . LYS A 1 74 ? -27.947 18.922 15.727 1.00 69.19 74 LYS A C 1
ATOM 601 O O . LYS A 1 74 ? -28.483 18.159 16.525 1.00 69.19 74 LYS A O 1
ATOM 606 N N . SER A 1 75 ? -28.316 20.193 15.599 1.00 73.31 75 SER A N 1
ATOM 607 C CA . SER A 1 75 ? -29.543 20.707 16.202 1.00 73.31 75 SER A CA 1
ATOM 608 C C . SER A 1 75 ? -30.722 20.389 15.284 1.00 73.31 75 SER A C 1
ATOM 610 O O . SER A 1 75 ? -30.763 20.812 14.128 1.00 73.31 75 SER A O 1
ATOM 612 N N . GLU A 1 76 ? -31.680 19.619 15.787 1.00 75.00 76 GLU A N 1
ATOM 613 C CA . GLU A 1 76 ? -32.926 19.323 15.085 1.00 75.00 76 GLU A CA 1
ATOM 614 C C . GLU A 1 76 ? -34.083 20.060 15.763 1.00 75.00 76 GLU A C 1
ATOM 616 O O . GLU A 1 76 ? -34.214 20.079 16.989 1.00 75.00 76 GLU A O 1
ATOM 621 N N . LEU A 1 77 ? -34.911 20.723 14.954 1.00 65.75 77 LEU A N 1
ATOM 622 C CA . LEU A 1 77 ? -36.117 21.402 15.417 1.00 65.75 77 LEU A CA 1
ATOM 623 C C . LEU A 1 77 ? -37.187 20.352 15.720 1.00 65.75 77 LEU A C 1
ATOM 625 O O . LEU A 1 77 ? -37.725 19.728 14.809 1.00 65.75 77 LEU A O 1
ATOM 629 N N . THR A 1 78 ? -37.501 20.171 17.000 1.00 69.00 78 THR A N 1
ATOM 630 C CA . THR A 1 78 ? -38.656 19.376 17.433 1.00 69.00 78 THR A CA 1
ATOM 631 C C . THR A 1 78 ? -39.880 20.276 17.610 1.00 69.00 78 THR A C 1
ATOM 633 O O . THR A 1 78 ? -39.764 21.501 17.649 1.00 69.00 78 THR A O 1
ATOM 636 N N . LEU A 1 79 ? -41.064 19.670 17.754 1.00 70.31 79 LEU A N 1
ATOM 637 C CA . LEU A 1 79 ? -42.338 20.371 17.977 1.00 70.31 79 LEU A CA 1
ATOM 638 C C . LEU A 1 79 ? -42.329 21.323 19.191 1.00 70.31 79 LEU A C 1
ATOM 640 O O . LEU A 1 79 ? -43.170 22.215 19.250 1.00 70.31 79 LEU A O 1
ATOM 644 N N . SER A 1 80 ? -41.404 21.150 20.144 1.00 68.31 80 SER A N 1
ATOM 645 C CA . SER A 1 80 ? -41.311 21.965 21.363 1.00 68.31 80 SER A CA 1
ATOM 646 C C . SER A 1 80 ? -40.070 22.863 21.448 1.00 68.31 80 SER A C 1
ATOM 648 O O . SER A 1 80 ? -40.143 23.913 22.080 1.00 68.31 80 SER A O 1
ATOM 650 N N . SER A 1 81 ? -38.932 22.474 20.858 1.00 66.38 81 SER A N 1
ATOM 651 C CA . SER A 1 81 ? -37.675 23.252 20.871 1.00 66.38 81 SER A CA 1
ATOM 652 C C . SER A 1 81 ? -36.590 22.624 19.977 1.00 66.38 81 SER A C 1
ATOM 654 O O . SER A 1 81 ? -36.724 21.489 19.516 1.00 66.38 81 SER A O 1
ATOM 656 N N . ALA A 1 82 ? -35.490 23.343 19.723 1.00 69.94 82 ALA A N 1
ATOM 657 C CA . ALA A 1 82 ? -34.304 22.750 19.103 1.00 69.94 82 ALA A CA 1
ATOM 658 C C . ALA A 1 82 ? -33.619 21.802 20.103 1.00 69.94 82 ALA A C 1
ATOM 660 O O . ALA A 1 82 ? -33.196 22.239 21.175 1.00 69.94 82 ALA A O 1
ATOM 661 N N . GLN A 1 83 ? -33.516 20.518 19.762 1.00 70.62 83 GLN A N 1
ATOM 662 C CA . GLN A 1 83 ? -32.762 19.535 20.537 1.00 70.62 83 GLN A CA 1
ATOM 663 C C . GLN A 1 83 ? -31.452 19.215 19.826 1.00 70.62 83 GLN A C 1
ATOM 665 O O . GLN A 1 83 ? -31.398 19.102 18.602 1.00 70.62 83 GLN A O 1
ATOM 670 N N . VAL A 1 84 ? -30.381 19.094 20.604 1.00 71.75 84 VAL A N 1
ATOM 671 C CA . VAL A 1 84 ? -29.075 18.680 20.096 1.00 71.75 84 VAL A CA 1
ATOM 672 C C . VAL A 1 84 ? -29.050 17.158 20.073 1.00 71.75 84 VAL A C 1
ATOM 674 O O . VAL A 1 84 ? -29.070 16.522 21.124 1.00 71.75 84 VAL A O 1
ATOM 677 N N . VAL A 1 85 ? -29.027 16.583 18.875 1.00 68.62 85 VAL A N 1
ATOM 678 C CA . VAL A 1 85 ? -28.937 15.139 18.666 1.00 68.62 85 VAL A CA 1
ATOM 679 C C . VAL A 1 85 ? -27.506 14.809 18.258 1.00 68.62 85 VAL A C 1
ATOM 681 O O . VAL A 1 85 ? -26.943 15.420 17.345 1.00 68.62 85 VAL A O 1
ATOM 684 N N . GLN A 1 86 ? -26.907 13.855 18.966 1.00 65.38 86 GLN A N 1
ATOM 685 C CA . GLN A 1 86 ? -25.577 13.344 18.669 1.00 65.38 86 GLN A CA 1
ATOM 686 C C . GLN A 1 86 ? -25.719 12.015 17.937 1.00 65.38 86 GLN A C 1
ATOM 688 O O . GLN A 1 86 ? -26.114 11.010 18.526 1.00 65.38 86 GLN A O 1
ATOM 693 N N . TRP A 1 87 ? -25.388 12.007 16.651 1.00 61.78 87 TRP A N 1
ATOM 694 C CA . TRP A 1 87 ? -25.338 10.769 15.889 1.00 61.78 87 TRP A CA 1
ATOM 695 C C . TRP A 1 87 ? -23.972 10.111 16.116 1.00 61.78 87 TRP A C 1
ATOM 697 O O . TRP A 1 87 ? -22.950 10.792 15.941 1.00 61.78 87 TRP A O 1
ATOM 707 N N . PRO A 1 88 ? -23.912 8.819 16.503 1.00 60.81 88 PRO A N 1
ATOM 708 C CA . PRO A 1 88 ? -22.667 8.071 16.412 1.00 60.81 88 PRO A CA 1
ATOM 709 C C . PRO A 1 88 ? -22.231 8.150 14.949 1.00 60.81 88 PRO A C 1
ATOM 711 O O . PRO A 1 88 ? -22.992 7.786 14.053 1.00 60.81 88 PRO A O 1
ATOM 714 N N . GLY A 1 89 ? -21.073 8.764 14.707 1.00 53.94 89 GLY A N 1
ATOM 715 C CA . GLY A 1 89 ? -20.603 9.023 13.354 1.00 53.94 89 GLY A CA 1
ATOM 716 C C . GLY A 1 89 ? -20.553 7.724 12.550 1.00 53.94 89 GLY A C 1
ATOM 717 O O . GLY A 1 89 ? -20.232 6.653 13.073 1.00 53.94 89 GLY A O 1
ATOM 718 N N . TYR A 1 90 ? -20.907 7.821 11.274 1.00 50.97 90 TYR A N 1
ATOM 719 C CA . TYR A 1 90 ? -20.576 6.785 10.311 1.00 50.97 90 TYR A CA 1
ATOM 720 C C . TYR A 1 90 ? -19.192 7.116 9.767 1.00 50.97 90 TYR A C 1
ATOM 722 O O . TYR A 1 90 ? -18.978 8.228 9.275 1.00 50.97 90 TYR A O 1
ATOM 730 N N . LEU A 1 91 ? -18.257 6.170 9.864 1.00 54.62 91 LEU A N 1
ATOM 731 C CA . LEU A 1 91 ? -16.978 6.273 9.172 1.00 54.62 91 LEU A CA 1
ATOM 732 C C . LEU A 1 91 ? -17.273 6.299 7.668 1.00 54.62 91 LEU A C 1
ATOM 734 O O . LEU A 1 91 ? -17.844 5.335 7.152 1.00 54.62 91 LEU A O 1
ATOM 738 N N . PRO A 1 92 ? -16.952 7.390 6.951 1.00 54.72 92 PRO A N 1
ATOM 739 C CA . PRO A 1 92 ? -17.015 7.348 5.507 1.00 54.72 92 PRO A CA 1
ATOM 740 C C . PRO A 1 92 ? -15.960 6.346 5.042 1.00 54.72 92 PRO A C 1
ATOM 742 O O . PRO A 1 92 ? -14.791 6.457 5.409 1.00 54.72 92 PRO A O 1
ATOM 745 N N . ASP A 1 93 ? -16.389 5.378 4.243 1.00 58.69 93 ASP A N 1
ATOM 746 C CA . ASP A 1 93 ? -15.518 4.385 3.632 1.00 58.69 93 ASP A CA 1
ATOM 747 C C . ASP A 1 93 ? -14.647 5.105 2.591 1.00 58.69 93 ASP A C 1
ATOM 749 O O . ASP A 1 93 ? -15.064 5.345 1.456 1.00 58.69 93 ASP A O 1
ATOM 753 N N . ARG A 1 94 ? -13.493 5.623 3.025 1.00 65.00 94 ARG A N 1
ATOM 754 C CA . ARG A 1 94 ? -12.605 6.434 2.187 1.00 65.00 94 ARG A CA 1
ATOM 755 C C . ARG A 1 94 ? -11.394 5.613 1.792 1.00 65.00 94 ARG A C 1
ATOM 757 O O . ARG A 1 94 ? -10.613 5.183 2.636 1.00 65.00 94 ARG A O 1
ATOM 764 N N . SER A 1 95 ? -11.235 5.449 0.488 1.00 81.75 95 SER A N 1
ATOM 765 C CA . SER A 1 95 ? -10.078 4.805 -0.109 1.00 81.75 95 SER A CA 1
ATOM 766 C C . SER A 1 95 ? -8.827 5.665 0.087 1.00 81.75 95 SER A C 1
ATOM 768 O O . SER A 1 95 ? -8.802 6.847 -0.284 1.00 81.75 95 SER A O 1
ATOM 770 N N . VAL A 1 96 ? -7.781 5.064 0.641 1.00 87.31 96 VAL A N 1
ATOM 771 C CA . VAL A 1 96 ? -6.429 5.615 0.643 1.00 87.31 96 VAL A CA 1
ATOM 772 C C . VAL A 1 96 ? -5.822 5.376 -0.731 1.00 87.31 96 VAL A C 1
ATOM 774 O O . VAL A 1 96 ? -5.933 4.288 -1.298 1.00 87.31 96 VAL A O 1
ATOM 777 N N . LYS A 1 97 ? -5.185 6.412 -1.273 1.00 89.25 97 LYS A N 1
ATOM 778 C CA . LYS A 1 97 ? -4.498 6.354 -2.563 1.00 89.25 97 LYS A CA 1
ATOM 779 C C . LYS A 1 97 ? -3.028 6.674 -2.357 1.00 89.25 97 LYS A C 1
ATOM 781 O O . LYS A 1 97 ? -2.723 7.761 -1.882 1.00 89.25 97 LYS A O 1
ATOM 786 N N . GLU A 1 98 ? -2.137 5.761 -2.720 1.00 89.69 98 GLU A N 1
ATOM 787 C CA . GLU A 1 98 ? -0.683 5.946 -2.735 1.00 89.69 98 GLU A CA 1
ATOM 788 C C . GLU A 1 98 ? -0.200 6.096 -4.182 1.00 89.69 98 GLU A C 1
ATOM 790 O O . GLU A 1 98 ? -0.622 5.344 -5.059 1.00 89.69 98 GLU A O 1
ATOM 795 N N . VAL A 1 99 ? 0.674 7.072 -4.444 1.00 87.94 99 VAL A N 1
ATOM 796 C CA . VAL A 1 99 ? 1.174 7.386 -5.790 1.00 87.94 99 VAL A CA 1
ATOM 797 C C . VAL A 1 99 ? 2.701 7.436 -5.795 1.00 87.94 99 VAL A C 1
ATOM 799 O O . VAL A 1 99 ? 3.307 8.221 -5.063 1.00 87.94 99 VAL A O 1
ATOM 802 N N . TRP A 1 100 ? 3.320 6.644 -6.672 1.00 88.69 100 TRP A N 1
ATOM 803 C CA . TRP A 1 100 ? 4.747 6.673 -7.002 1.00 88.69 100 TRP A CA 1
ATOM 804 C C . TRP A 1 100 ? 4.919 7.268 -8.394 1.00 88.69 100 TRP A C 1
ATOM 806 O O . TRP A 1 100 ? 4.777 6.579 -9.407 1.00 88.69 100 TRP A O 1
ATOM 816 N N . ARG A 1 101 ? 5.246 8.553 -8.455 1.00 82.25 101 ARG A N 1
ATOM 817 C CA . ARG A 1 101 ? 5.427 9.299 -9.701 1.00 82.25 101 ARG A CA 1
ATOM 818 C C . ARG A 1 101 ? 6.889 9.353 -10.132 1.00 82.25 101 ARG A C 1
ATOM 820 O O . ARG A 1 101 ? 7.159 9.237 -11.318 1.00 82.25 101 ARG A O 1
ATOM 827 N N . GLY A 1 102 ? 7.820 9.481 -9.186 1.00 74.50 102 GLY A N 1
ATOM 828 C CA . GLY A 1 102 ? 9.246 9.648 -9.462 1.00 74.50 102 GLY A CA 1
ATOM 829 C C . GLY A 1 102 ? 9.581 10.882 -10.305 1.00 74.50 102 GLY A C 1
ATOM 830 O O . GLY A 1 102 ? 9.257 12.000 -9.914 1.00 74.50 102 GLY A O 1
ATOM 831 N N . THR A 1 103 ? 10.298 10.694 -11.412 1.00 73.31 103 THR A N 1
ATOM 832 C CA . THR A 1 103 ? 10.670 11.745 -12.376 1.00 73.31 103 THR A CA 1
ATOM 833 C C . THR A 1 103 ? 9.797 11.667 -13.629 1.00 73.31 103 THR A C 1
ATOM 835 O O . THR A 1 103 ? 9.105 10.678 -13.847 1.00 73.31 103 THR A O 1
ATOM 838 N N . ASP A 1 104 ? 9.870 12.667 -14.514 1.00 65.00 104 ASP A N 1
ATOM 839 C CA . ASP A 1 104 ? 9.051 12.730 -15.743 1.00 65.00 104 ASP A CA 1
ATOM 840 C C . ASP A 1 104 ? 9.200 11.523 -16.688 1.00 65.00 104 ASP A C 1
ATOM 842 O O . ASP A 1 104 ? 8.411 11.358 -17.614 1.00 65.00 104 ASP A O 1
ATOM 846 N N . THR A 1 105 ? 10.214 10.680 -16.480 1.00 65.12 105 THR A N 1
ATOM 847 C CA . THR A 1 105 ? 10.488 9.508 -17.324 1.00 65.12 105 THR A CA 1
ATOM 848 C C . THR A 1 105 ? 10.407 8.179 -16.577 1.00 65.12 105 THR A C 1
ATOM 850 O O . THR A 1 105 ? 10.546 7.132 -17.212 1.00 65.12 105 THR A O 1
ATOM 853 N N . ARG A 1 106 ? 10.285 8.194 -15.240 1.00 69.06 106 ARG A N 1
ATOM 854 C CA . ARG A 1 106 ? 10.444 7.001 -14.392 1.00 69.06 106 ARG A CA 1
ATOM 855 C C . ARG A 1 106 ? 9.684 7.137 -13.081 1.00 69.06 106 ARG A C 1
ATOM 857 O O . ARG A 1 106 ? 9.920 8.083 -12.335 1.00 69.06 106 ARG A O 1
ATOM 864 N N . SER A 1 107 ? 8.900 6.124 -12.734 1.00 77.38 107 SER A N 1
ATOM 865 C CA . SER A 1 107 ? 8.359 5.989 -11.383 1.00 77.38 107 SER A CA 1
ATOM 866 C C . SER A 1 107 ? 9.445 5.647 -10.362 1.00 77.38 107 SER A C 1
ATOM 868 O O . SER A 1 107 ? 10.480 5.065 -10.690 1.00 77.38 107 SER A O 1
ATOM 870 N N . ARG A 1 108 ? 9.186 5.995 -9.096 1.00 76.88 108 ARG A N 1
ATOM 871 C CA . ARG A 1 108 ? 9.922 5.472 -7.933 1.00 76.88 108 ARG A CA 1
ATOM 872 C C . ARG A 1 108 ? 9.564 4.022 -7.603 1.00 76.88 108 ARG A C 1
ATOM 874 O O . ARG A 1 108 ? 10.296 3.386 -6.849 1.00 76.88 108 ARG A O 1
ATOM 881 N N . GLY A 1 109 ? 8.464 3.503 -8.143 1.00 78.94 109 GLY A N 1
ATOM 882 C CA . GLY A 1 109 ? 8.149 2.082 -8.095 1.00 78.94 109 GLY A CA 1
ATOM 883 C C . GLY A 1 109 ? 9.051 1.312 -9.056 1.00 78.94 109 GLY A C 1
ATOM 884 O O . GLY A 1 109 ? 9.145 1.654 -10.237 1.00 78.94 109 GLY A O 1
ATOM 885 N N . THR A 1 110 ? 9.713 0.274 -8.556 1.00 82.88 110 THR A N 1
ATOM 886 C CA . THR A 1 110 ? 10.489 -0.648 -9.392 1.00 82.88 110 THR A CA 1
ATOM 887 C C . THR A 1 110 ? 9.585 -1.680 -10.053 1.00 82.88 110 THR A C 1
ATOM 889 O O . THR A 1 110 ? 8.453 -1.931 -9.625 1.00 82.88 110 THR A O 1
ATOM 892 N N . ALA A 1 111 ? 10.089 -2.300 -11.120 1.00 82.44 111 ALA A N 1
ATOM 893 C CA . ALA A 1 111 ? 9.375 -3.370 -11.809 1.00 82.44 111 ALA A CA 1
ATOM 894 C C . ALA A 1 111 ? 9.135 -4.576 -10.884 1.00 82.44 111 ALA A C 1
ATOM 896 O O . ALA A 1 111 ? 8.074 -5.201 -10.952 1.00 82.44 111 ALA A O 1
ATOM 897 N N . TYR A 1 112 ? 10.094 -4.894 -10.005 1.00 83.25 112 TYR A N 1
ATOM 898 C CA . TYR A 1 112 ? 9.931 -5.947 -9.003 1.00 83.25 112 TYR A CA 1
ATOM 899 C C . TYR A 1 112 ? 8.815 -5.623 -8.001 1.00 83.25 112 TYR A C 1
ATOM 901 O O . TYR A 1 112 ? 7.919 -6.449 -7.805 1.00 83.25 112 TYR A O 1
ATOM 909 N N . PHE A 1 113 ? 8.813 -4.412 -7.432 1.00 85.00 113 PHE A N 1
ATOM 910 C CA . PHE A 1 113 ? 7.757 -3.960 -6.525 1.00 85.00 113 PHE A CA 1
ATOM 911 C C . PHE A 1 113 ? 6.372 -4.033 -7.181 1.00 85.00 113 PHE A C 1
ATOM 913 O O . PHE A 1 113 ? 5.448 -4.604 -6.603 1.00 85.00 113 PHE A O 1
ATOM 920 N N . LEU A 1 114 ? 6.237 -3.540 -8.417 1.00 86.25 114 LEU A N 1
ATOM 921 C CA . LEU A 1 114 ? 4.973 -3.576 -9.156 1.00 86.25 114 LEU A CA 1
ATOM 922 C C . LEU A 1 114 ? 4.470 -5.012 -9.388 1.00 86.25 114 LEU A C 1
ATOM 924 O O . LEU A 1 114 ? 3.275 -5.267 -9.261 1.00 86.25 114 LEU A O 1
ATOM 928 N N . ARG A 1 115 ? 5.365 -5.962 -9.694 1.00 85.25 115 ARG A N 1
ATOM 929 C CA . ARG A 1 115 ? 4.999 -7.382 -9.852 1.00 85.25 115 ARG A CA 1
ATOM 930 C C . ARG A 1 115 ? 4.475 -7.982 -8.553 1.00 85.25 115 ARG A C 1
ATOM 932 O O . ARG A 1 115 ? 3.442 -8.641 -8.568 1.00 85.25 115 ARG A O 1
ATOM 939 N N . ARG A 1 116 ? 5.143 -7.724 -7.428 1.00 85.88 116 ARG A N 1
ATOM 940 C CA . ARG A 1 116 ? 4.676 -8.191 -6.113 1.00 85.88 116 ARG A CA 1
ATOM 941 C C . ARG A 1 116 ? 3.352 -7.554 -5.716 1.00 85.88 116 ARG A C 1
ATOM 943 O O . ARG A 1 116 ? 2.472 -8.237 -5.205 1.00 85.88 116 ARG A O 1
ATOM 950 N N . LEU A 1 117 ? 3.183 -6.267 -5.995 1.00 87.25 117 LEU A N 1
ATOM 951 C CA . LEU A 1 117 ? 1.926 -5.573 -5.746 1.00 87.25 117 LEU A CA 1
ATOM 952 C C . LEU A 1 117 ? 0.784 -6.170 -6.580 1.00 87.25 117 LEU A C 1
ATOM 954 O O . LEU A 1 117 ? -0.318 -6.370 -6.074 1.00 87.25 117 LEU A O 1
ATOM 958 N N . TYR A 1 118 ? 1.067 -6.522 -7.836 1.00 87.50 118 TYR A N 1
ATOM 959 C CA . TYR A 1 118 ? 0.131 -7.246 -8.686 1.00 87.50 118 TYR A CA 1
ATOM 960 C C . TYR A 1 118 ? -0.210 -8.635 -8.135 1.00 87.50 118 TYR A C 1
ATOM 962 O O . TYR A 1 118 ? -1.376 -9.004 -8.154 1.00 87.50 118 TYR A O 1
ATOM 970 N N . GLU A 1 119 ? 0.752 -9.391 -7.596 1.00 86.31 119 GLU A N 1
ATOM 971 C CA . GLU A 1 119 ? 0.475 -10.688 -6.953 1.00 86.31 119 GLU A CA 1
ATOM 972 C C . GLU A 1 119 ? -0.507 -10.549 -5.781 1.00 86.31 119 GLU A C 1
ATOM 974 O O . GLU A 1 119 ? -1.432 -11.355 -5.665 1.00 86.31 119 GLU A O 1
ATOM 979 N N . TYR A 1 120 ? -0.339 -9.512 -4.953 1.00 86.19 120 TYR A N 1
ATOM 980 C CA . TYR A 1 120 ? -1.248 -9.190 -3.848 1.00 86.19 120 TYR A CA 1
ATOM 981 C C . TYR A 1 120 ? -2.643 -8.784 -4.344 1.00 86.19 120 TYR A C 1
ATOM 983 O O . TYR A 1 120 ? -3.644 -9.157 -3.737 1.00 86.19 120 TYR A O 1
ATOM 991 N N . PHE A 1 121 ? -2.717 -8.034 -5.446 1.00 86.94 121 PHE A N 1
ATOM 992 C CA . PHE A 1 121 ? -3.980 -7.595 -6.041 1.00 86.94 121 PHE A CA 1
ATOM 993 C C . PHE A 1 121 ? -4.733 -8.729 -6.751 1.00 86.94 121 PHE A C 1
ATOM 995 O O . PHE A 1 121 ? -5.940 -8.874 -6.585 1.00 86.94 121 PHE A O 1
ATOM 1002 N N . ALA A 1 122 ? -4.025 -9.548 -7.530 1.00 85.94 122 ALA A N 1
ATOM 1003 C CA . ALA A 1 122 ? -4.603 -10.634 -8.316 1.00 85.94 122 ALA A CA 1
ATOM 1004 C C . ALA A 1 122 ? -5.054 -11.820 -7.451 1.00 85.94 122 ALA A C 1
ATOM 1006 O O . ALA A 1 122 ? -5.925 -12.580 -7.869 1.00 85.94 122 ALA A O 1
ATOM 1007 N N . ASN A 1 123 ? -4.481 -11.973 -6.252 1.00 85.25 123 ASN A N 1
ATOM 1008 C CA . ASN A 1 123 ? -4.820 -13.036 -5.311 1.00 85.25 123 ASN A CA 1
ATOM 1009 C C . ASN A 1 123 ? -5.376 -12.444 -4.007 1.00 85.25 123 ASN A C 1
ATOM 1011 O O . ASN A 1 123 ? -4.691 -12.498 -2.984 1.00 85.25 123 ASN A O 1
ATOM 1015 N N . PRO A 1 124 ? -6.594 -11.874 -3.989 1.00 85.88 124 PRO A N 1
ATOM 1016 C CA . PRO A 1 124 ? -7.188 -11.393 -2.747 1.00 85.88 124 PRO A CA 1
ATOM 1017 C C . PRO A 1 124 ? -7.378 -12.557 -1.755 1.00 85.88 124 PRO A C 1
ATOM 1019 O O . PRO A 1 124 ? -7.726 -13.665 -2.176 1.00 85.88 124 PRO A O 1
ATOM 1022 N N . PRO A 1 125 ? -7.151 -12.344 -0.446 1.00 84.81 125 PRO A N 1
ATOM 1023 C CA . PRO A 1 125 ? -7.294 -13.404 0.545 1.00 84.81 125 PRO A CA 1
ATOM 1024 C C . PRO A 1 125 ? -8.743 -13.881 0.648 1.00 84.81 125 PRO A C 1
ATOM 1026 O O . PRO A 1 125 ? -9.668 -13.075 0.731 1.00 84.81 125 PRO A O 1
ATOM 1029 N N . SER A 1 126 ? -8.938 -15.202 0.651 1.00 83.06 126 SER A N 1
ATOM 1030 C CA . SER A 1 126 ? -10.255 -15.823 0.845 1.00 83.06 126 SER A CA 1
ATOM 1031 C C . SER A 1 126 ? -10.760 -15.680 2.281 1.00 83.06 126 SER A C 1
ATOM 1033 O O . SER A 1 126 ? -11.963 -15.556 2.500 1.00 83.06 126 SER A O 1
ATOM 1035 N N . GLU A 1 127 ? -9.841 -15.665 3.249 1.00 82.69 127 GLU A N 1
ATOM 1036 C CA . GLU A 1 127 ? -10.105 -15.424 4.665 1.00 82.69 127 GLU A CA 1
ATOM 1037 C C . GLU A 1 127 ? -9.059 -14.456 5.237 1.00 82.69 127 GLU A C 1
ATOM 1039 O O . GLU A 1 127 ? -7.870 -14.530 4.921 1.00 82.69 127 GLU A O 1
ATOM 1044 N N . GLY A 1 128 ? -9.501 -13.539 6.101 1.00 85.31 128 GLY A N 1
ATOM 1045 C CA . GLY A 1 128 ? -8.651 -12.490 6.666 1.00 85.31 128 GLY A CA 1
ATOM 1046 C C . GLY A 1 128 ? -8.498 -11.264 5.759 1.00 85.31 128 GLY A C 1
ATOM 1047 O O . GLY A 1 128 ? -9.249 -11.066 4.809 1.00 85.31 128 GLY A O 1
ATOM 1048 N N . TYR A 1 129 ? -7.538 -10.405 6.101 1.00 88.62 129 TYR A N 1
ATOM 1049 C CA . TYR A 1 129 ? -7.256 -9.154 5.394 1.00 88.62 129 TYR A CA 1
ATOM 1050 C C . TYR A 1 129 ? -5.752 -8.994 5.208 1.00 88.62 129 TYR A C 1
ATOM 1052 O O . TYR A 1 129 ? -4.971 -9.490 6.022 1.00 88.62 129 TYR A O 1
ATOM 1060 N N . ILE A 1 130 ? -5.356 -8.276 4.158 1.00 90.44 130 ILE A N 1
ATOM 1061 C CA . ILE A 1 130 ? -3.970 -7.832 3.996 1.00 90.44 130 ILE A CA 1
ATOM 1062 C C . ILE A 1 130 ? -3.705 -6.782 5.072 1.00 90.44 130 ILE A C 1
ATOM 1064 O O . ILE A 1 130 ? -4.522 -5.883 5.268 1.00 90.44 130 ILE A O 1
ATOM 1068 N N . THR A 1 131 ? -2.578 -6.880 5.768 1.00 91.00 131 THR A N 1
ATOM 1069 C CA . THR A 1 131 ? -2.198 -5.885 6.773 1.00 91.00 131 THR A CA 1
ATOM 1070 C C . THR A 1 131 ? -1.202 -4.901 6.181 1.00 91.00 131 THR A C 1
ATOM 1072 O O . THR A 1 131 ? -0.145 -5.302 5.701 1.00 91.00 131 THR A O 1
ATOM 1075 N N . TRP A 1 132 ? -1.525 -3.617 6.246 1.00 90.81 132 TRP A N 1
ATOM 1076 C CA . TRP A 1 132 ? -0.675 -2.508 5.841 1.00 90.81 132 TRP A CA 1
ATOM 1077 C C . TRP A 1 132 ? -0.079 -1.811 7.057 1.00 90.81 132 TRP A C 1
ATOM 1079 O O . TRP A 1 132 ? -0.802 -1.389 7.957 1.00 90.81 132 TRP A O 1
ATOM 1089 N N . TRP A 1 133 ? 1.243 -1.689 7.065 1.00 88.31 133 TRP A N 1
ATOM 1090 C CA . TRP A 1 133 ? 2.018 -1.041 8.115 1.00 88.31 133 TRP A CA 1
ATOM 1091 C C . TRP A 1 133 ? 2.701 0.210 7.547 1.00 88.31 133 TRP A C 1
ATOM 1093 O O . TRP A 1 133 ? 3.771 0.091 6.934 1.00 88.31 133 TRP A O 1
ATOM 1103 N N . PRO A 1 134 ? 2.118 1.408 7.727 1.00 84.69 134 PRO A N 1
ATOM 1104 C CA . PRO A 1 134 ? 2.741 2.677 7.359 1.00 84.69 134 PRO A CA 1
ATOM 1105 C C . PRO A 1 134 ? 3.788 3.108 8.396 1.00 84.69 134 PRO A C 1
ATOM 1107 O O . PRO A 1 134 ? 3.644 4.123 9.075 1.00 84.69 134 PRO A O 1
ATOM 1110 N N . LYS A 1 135 ? 4.861 2.318 8.507 1.00 82.25 135 LYS A N 1
ATOM 1111 C CA . LYS A 1 135 ? 5.925 2.479 9.516 1.00 82.25 135 LYS A CA 1
ATOM 1112 C C . LYS A 1 135 ? 6.627 3.838 9.488 1.00 82.25 135 LYS A C 1
ATOM 1114 O O . LYS A 1 135 ? 7.240 4.219 10.474 1.00 82.25 135 LYS A O 1
ATOM 1119 N N . ASP A 1 136 ? 6.535 4.569 8.382 1.00 75.31 136 ASP A N 1
ATOM 1120 C CA . ASP A 1 136 ? 7.050 5.933 8.248 1.00 75.31 136 ASP A CA 1
ATOM 1121 C C . ASP A 1 136 ? 6.204 6.984 8.991 1.00 75.31 136 ASP A C 1
ATOM 1123 O O . ASP A 1 136 ? 6.560 8.162 8.998 1.00 75.31 136 ASP A O 1
ATOM 1127 N N . ARG A 1 137 ? 5.051 6.595 9.552 1.00 74.12 137 ARG A N 1
ATOM 1128 C CA . ARG A 1 137 ? 4.040 7.522 10.089 1.00 74.12 137 ARG A CA 1
ATOM 1129 C C . ARG A 1 137 ? 3.432 7.053 11.388 1.00 74.12 137 ARG A C 1
ATOM 1131 O O . ARG A 1 137 ? 3.290 7.849 12.309 1.00 74.12 137 ARG A O 1
ATOM 1138 N N . THR A 1 138 ? 3.037 5.788 11.443 1.00 75.88 138 THR A N 1
ATOM 1139 C CA . THR A 1 138 ? 2.426 5.197 12.626 1.00 75.88 138 THR A CA 1
ATOM 1140 C C . THR A 1 138 ? 3.022 3.819 12.877 1.00 75.88 138 THR A C 1
ATOM 1142 O O . THR A 1 138 ? 3.416 3.099 11.960 1.00 75.88 138 THR A O 1
ATOM 1145 N N . GLU A 1 139 ? 3.079 3.435 14.149 1.00 74.25 139 GLU A N 1
ATOM 1146 C CA . GLU A 1 139 ? 3.443 2.067 14.539 1.00 74.25 139 GLU A CA 1
ATOM 1147 C C . GLU A 1 139 ? 2.281 1.089 14.336 1.00 74.25 139 GLU A C 1
ATOM 1149 O O . GLU A 1 139 ? 2.464 -0.120 14.403 1.00 74.25 139 GLU A O 1
ATOM 1154 N N . GLN A 1 140 ? 1.084 1.621 14.084 1.00 80.56 140 GLN A N 1
ATOM 1155 C CA . GLN A 1 140 ? -0.161 0.883 13.977 1.00 80.56 140 GLN A CA 1
ATOM 1156 C C . GLN A 1 140 ? -0.292 0.209 12.608 1.00 80.56 140 GLN A C 1
ATOM 1158 O O . GLN A 1 140 ? -0.168 0.851 11.565 1.00 80.56 140 GLN A O 1
ATOM 1163 N N . GLY A 1 141 ? -0.615 -1.083 12.611 1.00 83.56 141 GLY A N 1
ATOM 1164 C CA . GLY A 1 141 ? -1.019 -1.808 11.412 1.00 83.56 141 GLY A CA 1
ATOM 1165 C C . GLY A 1 141 ? -2.511 -1.633 11.128 1.00 83.56 141 GLY A C 1
ATOM 1166 O O . GLY A 1 141 ? -3.330 -1.558 12.047 1.00 83.56 141 GLY A O 1
ATOM 1167 N N . TYR A 1 142 ? -2.882 -1.633 9.850 1.00 87.12 142 TYR A N 1
ATOM 1168 C CA . TYR A 1 142 ? -4.267 -1.540 9.392 1.00 87.12 142 TYR A CA 1
ATOM 1169 C C . TYR A 1 142 ? -4.630 -2.730 8.513 1.00 87.12 142 TYR A C 1
ATOM 1171 O O . TYR A 1 142 ? -3.857 -3.148 7.657 1.00 87.12 142 TYR A O 1
ATOM 1179 N N . LYS A 1 143 ? -5.837 -3.260 8.682 1.00 88.62 143 LYS A N 1
ATOM 1180 C CA . LYS A 1 143 ? -6.426 -4.256 7.785 1.00 88.62 143 LYS A CA 1
ATOM 1181 C C . LYS A 1 143 ? -6.967 -3.545 6.558 1.00 88.62 143 LYS A C 1
ATOM 1183 O O . LYS A 1 143 ? -7.794 -2.642 6.691 1.00 88.62 143 LYS A O 1
ATOM 1188 N N . ILE A 1 144 ? -6.533 -3.965 5.377 1.00 89.94 144 ILE A N 1
ATOM 1189 C CA . ILE A 1 144 ? -6.882 -3.326 4.115 1.00 89.94 144 ILE A CA 1
ATOM 1190 C C . ILE A 1 144 ? -7.448 -4.308 3.092 1.00 89.94 144 ILE A C 1
ATOM 1192 O O . ILE A 1 144 ? -7.172 -5.510 3.110 1.00 89.94 144 ILE A O 1
ATOM 1196 N N . VAL A 1 145 ? -8.219 -3.751 2.163 1.00 89.69 145 VAL A N 1
ATOM 1197 C CA . VAL A 1 145 ? -8.655 -4.396 0.924 1.00 89.69 145 VAL A CA 1
ATOM 1198 C C . VAL A 1 145 ? -8.158 -3.546 -0.233 1.00 89.69 145 VAL A C 1
ATOM 1200 O O . VAL A 1 145 ? -8.491 -2.365 -0.317 1.00 89.69 145 VAL A O 1
ATOM 1203 N N . ILE A 1 146 ? -7.350 -4.136 -1.112 1.00 90.69 146 ILE A N 1
ATOM 1204 C CA . ILE A 1 146 ? -6.855 -3.449 -2.306 1.00 90.69 146 ILE A CA 1
ATOM 1205 C C . ILE A 1 146 ? -8.004 -3.350 -3.312 1.00 90.69 146 ILE A C 1
ATOM 1207 O O . ILE A 1 146 ? -8.608 -4.359 -3.666 1.00 90.69 146 ILE A O 1
ATOM 1211 N N . GLU A 1 147 ? -8.311 -2.134 -3.754 1.00 89.19 147 GLU A N 1
ATOM 1212 C CA . GLU A 1 147 ? -9.400 -1.856 -4.696 1.00 89.19 147 GLU A CA 1
ATOM 1213 C C . GLU A 1 147 ? -8.890 -1.804 -6.131 1.00 89.19 147 GLU A C 1
ATOM 1215 O O . GLU A 1 147 ? -9.500 -2.378 -7.032 1.00 89.19 147 GLU A O 1
ATOM 1220 N N . SER A 1 148 ? -7.769 -1.116 -6.351 1.00 89.19 148 SER A N 1
ATOM 1221 C CA . SER A 1 148 ? -7.175 -0.991 -7.676 1.00 89.19 148 SER A CA 1
ATOM 1222 C C . SER A 1 148 ? -5.671 -0.755 -7.608 1.00 89.19 148 SER A C 1
ATOM 1224 O O . SER A 1 148 ? -5.130 -0.184 -6.658 1.00 89.19 148 SER A O 1
ATOM 1226 N N . VAL A 1 149 ? -4.990 -1.203 -8.659 1.00 89.38 149 VAL A N 1
ATOM 1227 C CA . VAL A 1 149 ? -3.587 -0.893 -8.926 1.00 89.38 149 VAL A CA 1
ATOM 1228 C C . VAL A 1 149 ? -3.512 -0.387 -10.359 1.00 89.38 149 VAL A C 1
ATOM 1230 O O . VAL A 1 149 ? -3.989 -1.054 -11.278 1.00 89.38 149 VAL A O 1
ATOM 1233 N N . GLN A 1 150 ? -2.930 0.792 -10.552 1.00 90.00 150 GLN A N 1
ATOM 1234 C CA . GLN A 1 150 ? -2.865 1.467 -11.844 1.00 90.00 150 GLN A CA 1
ATOM 1235 C C . GLN A 1 150 ? -1.432 1.863 -12.191 1.00 90.00 150 GLN A C 1
ATOM 1237 O O . GLN A 1 150 ? -0.640 2.209 -11.316 1.00 90.00 150 GLN A O 1
ATOM 1242 N N . VAL A 1 151 ? -1.112 1.841 -13.483 1.00 86.88 151 VAL A N 1
ATOM 1243 C CA . VAL A 1 151 ? 0.167 2.278 -14.049 1.00 86.88 151 VAL A CA 1
ATOM 1244 C C . VAL A 1 151 ? -0.127 3.273 -15.167 1.00 86.88 151 VAL A C 1
ATOM 1246 O O . VAL A 1 151 ? -0.784 2.931 -16.147 1.00 86.88 151 VAL A O 1
ATOM 1249 N N . GLY A 1 152 ? 0.303 4.526 -15.017 1.00 83.00 152 GLY A N 1
ATOM 1250 C CA . GLY A 1 152 ? 0.042 5.586 -15.998 1.00 83.00 152 GLY A CA 1
ATOM 1251 C C . GLY A 1 152 ? -1.443 5.850 -16.259 1.00 83.00 152 GLY A C 1
ATOM 1252 O O . GLY A 1 152 ? -1.811 6.213 -17.373 1.00 83.00 152 GLY A O 1
ATOM 1253 N N . GLY A 1 153 ? -2.299 5.617 -15.259 1.00 81.88 153 GLY A N 1
ATOM 1254 C CA . G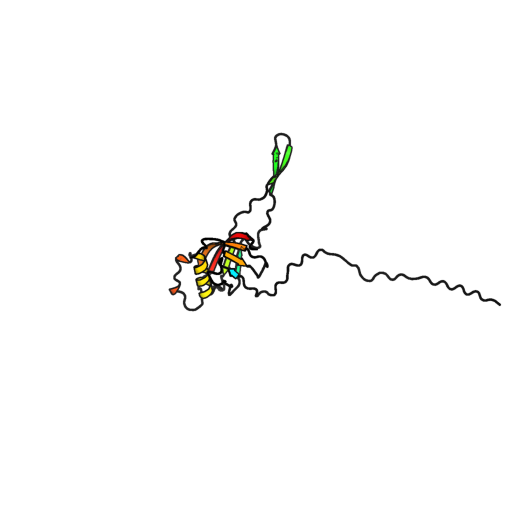LY A 1 153 ? -3.754 5.753 -15.372 1.00 81.88 153 GLY A CA 1
ATOM 1255 C C . GLY A 1 153 ? -4.471 4.568 -16.032 1.00 81.88 153 GLY A C 1
ATOM 1256 O O . GLY A 1 153 ? -5.683 4.637 -16.219 1.00 81.88 153 GLY A O 1
ATOM 1257 N N . GLN A 1 154 ? -3.762 3.488 -16.374 1.00 84.50 154 GLN A N 1
ATOM 1258 C CA . GLN A 1 154 ? -4.354 2.233 -16.846 1.00 84.50 154 GLN A CA 1
ATOM 1259 C C . GLN A 1 154 ? -4.345 1.178 -15.739 1.00 84.50 154 GLN A C 1
ATOM 1261 O O . GLN A 1 154 ? -3.4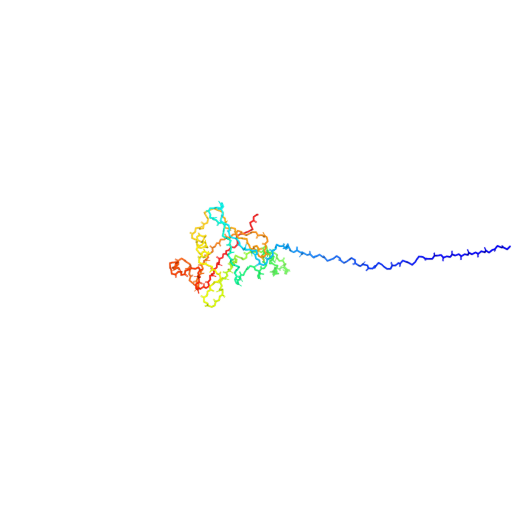05 1.126 -14.947 1.00 84.50 154 GLN A O 1
ATOM 1266 N N . ASP A 1 155 ? -5.360 0.314 -15.694 1.00 84.56 155 ASP A N 1
ATOM 1267 C CA . ASP A 1 155 ? -5.401 -0.779 -14.721 1.00 84.56 155 ASP A CA 1
ATOM 1268 C C . ASP A 1 155 ? -4.277 -1.787 -14.974 1.00 84.56 155 ASP A C 1
ATOM 1270 O O . ASP A 1 155 ? -4.038 -2.217 -16.109 1.00 84.56 155 ASP A O 1
ATOM 1274 N N . VAL A 1 156 ? -3.630 -2.225 -13.892 1.00 82.44 156 VAL A N 1
ATOM 1275 C CA . VAL A 1 156 ? -2.472 -3.128 -13.935 1.00 82.44 156 VAL A CA 1
ATOM 1276 C C . VAL A 1 156 ? -2.769 -4.460 -14.639 1.00 82.44 156 VAL A C 1
ATOM 1278 O O . VAL A 1 156 ? -1.872 -5.076 -15.197 1.00 82.44 156 VAL A O 1
ATOM 1281 N N . VAL A 1 157 ? -4.032 -4.897 -14.665 1.00 77.62 157 VAL A N 1
ATOM 1282 C CA . VAL A 1 157 ? -4.461 -6.140 -15.335 1.00 77.62 157 VAL A CA 1
ATOM 1283 C C . VAL A 1 157 ? -4.264 -6.059 -16.851 1.00 77.62 157 VAL A C 1
ATOM 1285 O O . VAL A 1 157 ? -4.008 -7.064 -17.506 1.00 77.62 157 VAL A O 1
ATOM 1288 N N . THR A 1 158 ? -4.377 -4.855 -17.412 1.00 76.31 158 THR A N 1
ATOM 1289 C CA . THR A 1 158 ? -4.174 -4.596 -18.846 1.00 76.31 158 THR A CA 1
ATOM 1290 C C . THR A 1 158 ? -2.727 -4.252 -19.185 1.00 76.31 158 THR A C 1
ATOM 1292 O O . THR A 1 158 ? -2.378 -4.136 -20.360 1.00 76.31 158 THR A O 1
ATOM 1295 N N . PHE A 1 159 ? -1.882 -4.085 -18.167 1.00 74.88 159 PHE A N 1
ATOM 1296 C CA . PHE A 1 159 ? -0.505 -3.665 -18.331 1.00 74.88 159 PHE A CA 1
ATOM 1297 C C . PHE A 1 159 ? 0.377 -4.839 -18.772 1.00 74.88 159 PHE A C 1
ATOM 1299 O O . PHE A 1 159 ? 0.421 -5.891 -18.132 1.00 74.88 159 PHE A O 1
ATOM 1306 N N . ASP A 1 160 ? 1.122 -4.647 -19.861 1.00 73.25 160 ASP A N 1
ATOM 1307 C CA . ASP A 1 160 ? 2.063 -5.653 -20.341 1.00 73.25 160 ASP A CA 1
ATOM 1308 C C . ASP A 1 160 ? 3.363 -5.624 -19.524 1.00 73.25 160 ASP A C 1
ATOM 1310 O O . ASP A 1 160 ? 4.268 -4.816 -19.747 1.00 73.25 160 ASP A O 1
ATOM 1314 N N . PHE A 1 161 ? 3.482 -6.561 -18.585 1.00 70.88 161 PHE A N 1
ATOM 1315 C CA . PHE A 1 161 ? 4.684 -6.736 -17.772 1.00 70.88 161 PHE A CA 1
ATOM 1316 C C . PHE A 1 161 ? 5.923 -7.171 -18.568 1.00 70.88 161 PHE A C 1
ATOM 1318 O O . PHE A 1 161 ? 7.038 -7.017 -18.060 1.00 70.88 161 PHE A O 1
ATOM 1325 N N . LEU A 1 162 ? 5.765 -7.713 -19.784 1.00 65.12 162 LEU A N 1
ATOM 1326 C CA . LEU A 1 162 ? 6.880 -8.077 -20.669 1.00 65.12 162 LEU A CA 1
ATOM 1327 C C . LEU A 1 162 ? 7.470 -6.850 -21.375 1.00 65.12 162 LEU A C 1
ATOM 1329 O O . LEU A 1 162 ? 8.630 -6.877 -21.789 1.00 65.12 162 LEU A O 1
ATOM 1333 N N . ALA A 1 163 ? 6.704 -5.759 -21.468 1.00 62.69 163 ALA A N 1
ATOM 1334 C CA . ALA A 1 163 ? 7.171 -4.490 -22.013 1.00 62.69 163 ALA A CA 1
ATOM 1335 C C . ALA A 1 163 ? 8.085 -3.717 -21.041 1.00 62.69 163 ALA A C 1
ATOM 1337 O O . ALA A 1 163 ? 8.784 -2.788 -21.461 1.00 62.69 163 ALA A O 1
ATOM 1338 N N . LEU A 1 164 ? 8.130 -4.102 -19.756 1.00 69.00 164 LEU A N 1
ATOM 1339 C CA . LEU A 1 164 ? 9.059 -3.537 -18.774 1.00 69.00 164 LEU A CA 1
ATOM 1340 C C . LEU A 1 164 ? 10.501 -3.923 -19.132 1.00 69.00 164 LEU A C 1
ATOM 1342 O O . LEU A 1 164 ? 10.908 -5.081 -19.020 1.00 69.00 164 LEU A O 1
ATOM 1346 N N . ARG A 1 165 ? 11.300 -2.937 -19.553 1.00 59.44 165 ARG A N 1
ATOM 1347 C CA . ARG A 1 165 ? 12.738 -3.115 -19.793 1.00 59.44 165 ARG A CA 1
ATOM 1348 C C . ARG A 1 165 ? 13.530 -2.803 -18.526 1.00 59.44 165 ARG A C 1
ATOM 1350 O O . ARG A 1 165 ? 13.641 -1.645 -18.131 1.00 59.44 165 ARG A O 1
ATOM 1357 N N . GLY A 1 166 ? 14.157 -3.827 -17.951 1.00 63.97 166 GLY A N 1
ATOM 1358 C CA . GLY A 1 166 ? 14.951 -3.683 -16.730 1.00 63.97 166 GLY A CA 1
ATOM 1359 C C . GLY A 1 166 ? 14.071 -3.454 -15.500 1.00 63.97 166 GLY A C 1
ATOM 1360 O O . GLY A 1 166 ? 12.956 -3.964 -15.437 1.00 63.97 166 GLY A O 1
ATOM 1361 N N . ASP A 1 167 ? 14.578 -2.698 -14.528 1.00 67.56 167 ASP A N 1
ATOM 1362 C CA . ASP A 1 167 ? 13.931 -2.522 -13.218 1.00 67.56 167 ASP A CA 1
ATOM 1363 C C . ASP A 1 167 ? 13.009 -1.288 -13.130 1.00 67.56 167 ASP A C 1
ATOM 1365 O O . ASP A 1 167 ? 12.587 -0.873 -12.053 1.00 67.56 167 ASP A O 1
ATOM 1369 N N . LEU A 1 168 ? 12.717 -0.659 -14.272 1.00 69.31 168 LEU A N 1
ATOM 1370 C CA . LEU A 1 168 ? 12.087 0.658 -14.344 1.00 69.31 168 LEU A CA 1
ATOM 1371 C C . LEU A 1 168 ? 10.634 0.571 -14.800 1.00 69.31 168 LEU A C 1
ATOM 1373 O O . LEU A 1 168 ? 10.342 -0.004 -15.850 1.00 69.31 168 LEU A O 1
ATOM 1377 N N . VAL A 1 169 ? 9.744 1.237 -14.063 1.00 79.00 169 VAL A N 1
ATOM 1378 C CA . VAL A 1 169 ? 8.368 1.485 -1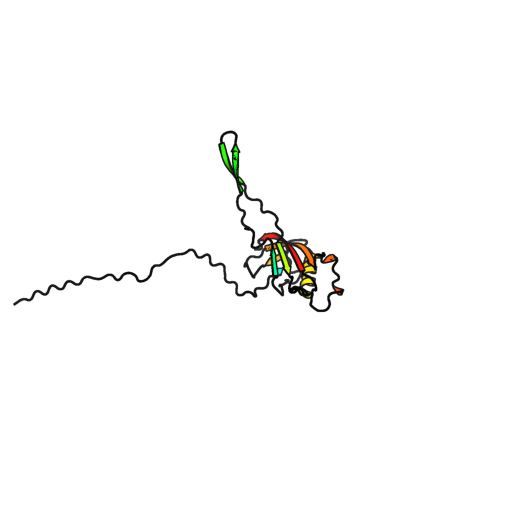4.504 1.00 79.00 169 VAL A CA 1
ATOM 1379 C C . VAL A 1 169 ? 8.306 2.874 -15.165 1.00 79.00 169 VAL A C 1
ATOM 1381 O O . VAL A 1 169 ? 8.673 3.866 -14.530 1.00 79.00 169 VAL A O 1
ATOM 1384 N N . PRO A 1 170 ? 7.890 2.975 -16.443 1.00 72.94 170 PRO A N 1
ATOM 1385 C CA . PRO A 1 170 ? 7.955 4.226 -17.208 1.00 72.94 170 PRO A CA 1
ATOM 1386 C C . PRO A 1 170 ? 6.883 5.257 -16.824 1.00 72.94 170 PRO A C 1
ATOM 1388 O O . PRO A 1 170 ? 7.021 6.429 -17.159 1.00 72.94 170 PRO A O 1
ATOM 1391 N N . PHE A 1 171 ? 5.827 4.837 -16.128 1.00 82.44 171 PHE A N 1
ATOM 1392 C CA . PHE A 1 171 ? 4.702 5.686 -15.742 1.00 82.44 171 PHE A CA 1
ATOM 1393 C C . PHE A 1 171 ? 4.462 5.632 -14.241 1.00 82.44 171 PHE A C 1
ATOM 1395 O O . PHE A 1 171 ? 4.917 4.701 -13.579 1.00 82.44 171 PHE A O 1
ATOM 1402 N N . GLU A 1 172 ? 3.711 6.598 -13.714 1.00 86.25 172 GLU A N 1
ATOM 1403 C CA . GLU A 1 172 ? 3.342 6.603 -12.301 1.00 86.25 172 GLU A CA 1
ATOM 1404 C C . GLU A 1 172 ? 2.600 5.324 -11.904 1.00 86.25 172 GLU A C 1
ATOM 1406 O O . GLU A 1 172 ? 1.744 4.837 -12.640 1.00 86.25 172 GLU A O 1
ATOM 1411 N N . VAL A 1 173 ? 2.927 4.787 -10.734 1.00 87.50 173 VAL A N 1
ATOM 1412 C CA . VAL A 1 173 ? 2.207 3.665 -10.134 1.00 87.50 173 VAL A CA 1
ATOM 1413 C C . VAL A 1 173 ? 1.260 4.244 -9.099 1.00 87.50 173 VAL A C 1
ATOM 1415 O O . VAL A 1 173 ? 1.646 5.115 -8.324 1.00 87.50 173 VAL A O 1
ATOM 1418 N N . THR A 1 174 ? 0.022 3.778 -9.090 1.00 89.94 174 THR A N 1
ATOM 1419 C CA . THR A 1 174 ? -0.997 4.176 -8.124 1.00 89.94 174 THR A CA 1
ATOM 1420 C C . THR A 1 174 ? -1.580 2.929 -7.483 1.00 89.94 174 THR A C 1
ATOM 1422 O O . THR A 1 174 ? -2.036 2.031 -8.185 1.00 89.94 174 THR A O 1
ATOM 1425 N N . LEU A 1 175 ? -1.590 2.886 -6.156 1.00 91.31 175 LEU A N 1
ATOM 1426 C CA . LEU A 1 175 ? -2.262 1.863 -5.365 1.00 91.31 175 LEU A CA 1
ATOM 1427 C C . LEU A 1 175 ? -3.444 2.511 -4.650 1.00 91.31 175 LEU A C 1
ATOM 1429 O O . LEU A 1 175 ? -3.268 3.496 -3.935 1.00 91.31 175 LEU A O 1
ATOM 1433 N N . GLN A 1 176 ? -4.634 1.949 -4.818 1.00 91.62 176 GLN A N 1
ATOM 1434 C CA . GLN A 1 176 ? -5.826 2.360 -4.093 1.00 91.62 176 GLN A CA 1
ATOM 1435 C C . GLN A 1 176 ? -6.327 1.204 -3.233 1.00 91.62 176 GLN A C 1
ATOM 1437 O O . GLN A 1 176 ? -6.517 0.085 -3.714 1.00 91.62 176 GLN A O 1
ATOM 1442 N N . PHE A 1 177 ? -6.548 1.475 -1.953 1.00 90.38 177 PHE A N 1
ATOM 1443 C CA . PHE A 1 177 ? -7.058 0.493 -1.006 1.00 90.38 177 PHE A CA 1
ATOM 1444 C C . PHE A 1 177 ? -7.980 1.129 0.023 1.00 90.38 177 PHE A C 1
ATOM 1446 O O . PHE A 1 177 ? -7.952 2.331 0.277 1.00 90.38 177 PHE A O 1
ATOM 1453 N N . ARG A 1 178 ? -8.784 0.286 0.655 1.00 87.56 178 ARG A N 1
ATOM 1454 C CA . ARG A 1 178 ? -9.744 0.651 1.689 1.00 87.56 178 ARG A CA 1
ATOM 1455 C C . ARG A 1 178 ? -9.322 0.047 3.014 1.00 87.56 178 ARG A C 1
ATOM 1457 O O . ARG A 1 178 ? -9.007 -1.141 3.070 1.00 87.56 178 ARG A O 1
ATOM 1464 N N . ILE A 1 179 ? -9.310 0.856 4.068 1.00 85.06 179 ILE A N 1
ATOM 1465 C CA . ILE A 1 179 ? -9.006 0.397 5.426 1.00 85.06 179 ILE A CA 1
ATOM 1466 C C . ILE A 1 179 ? -10.297 -0.118 6.060 1.00 85.06 179 ILE A C 1
ATOM 1468 O O . ILE A 1 179 ? -11.282 0.604 6.161 1.00 85.06 179 ILE A O 1
ATOM 1472 N N . VAL A 1 180 ? -10.282 -1.380 6.479 1.00 83.31 180 VAL A N 1
ATOM 1473 C CA . VAL A 1 180 ? -11.440 -2.093 7.042 1.00 83.31 180 VAL A CA 1
ATOM 1474 C C . VAL A 1 180 ? -11.386 -2.128 8.572 1.00 83.31 180 VAL A C 1
ATOM 1476 O O . VAL A 1 180 ? -12.398 -2.341 9.234 1.00 83.31 180 VAL A O 1
ATOM 1479 N N . GLY A 1 181 ? -10.210 -1.903 9.154 1.00 77.88 181 GLY A N 1
ATOM 1480 C CA . GLY A 1 181 ? -10.047 -1.777 10.596 1.00 77.88 181 GLY A CA 1
ATOM 1481 C C . GLY A 1 181 ? -8.587 -1.780 11.017 1.00 77.88 181 GLY A C 1
ATOM 1482 O O . GLY A 1 181 ? -7.682 -1.825 10.186 1.00 77.88 181 GLY A O 1
ATOM 1483 N N . GLU A 1 182 ? -8.363 -1.766 12.322 1.00 78.06 182 GLU A N 1
ATOM 1484 C CA . GLU A 1 182 ? -7.028 -1.853 12.907 1.00 78.06 182 GLU A CA 1
ATOM 1485 C C . GLU A 1 182 ? -6.558 -3.315 12.966 1.00 78.06 182 GLU A C 1
ATOM 1487 O O . GLU A 1 182 ? -7.345 -4.261 13.146 1.00 78.06 182 GLU A O 1
ATOM 1492 N N . ALA A 1 183 ? -5.261 -3.510 12.743 1.00 74.06 183 ALA A N 1
ATOM 1493 C CA . ALA A 1 183 ? -4.591 -4.777 12.979 1.00 74.06 183 ALA A CA 1
ATOM 1494 C C . ALA A 1 183 ? -4.063 -4.821 14.424 1.00 74.06 183 ALA A C 1
ATOM 1496 O O . ALA A 1 183 ? -3.589 -3.799 14.911 1.00 74.06 183 ALA A O 1
ATOM 1497 N N . PRO A 1 184 ? -4.194 -5.965 15.115 1.00 62.72 184 PRO A N 1
ATOM 1498 C CA . PRO A 1 184 ? -3.675 -6.130 16.468 1.00 62.72 184 PRO A CA 1
ATOM 1499 C C . PRO A 1 184 ? -2.143 -6.158 16.512 1.00 62.72 184 PRO A C 1
ATOM 1501 O O . PRO A 1 184 ? -1.520 -6.468 15.467 1.00 62.72 184 PRO A O 1
#

Sequence (184 aa):
MAELTAETTFTILAAPEVFEEEEDLILYPENSGSDARRELRYPGDVLPPLVYENTPDRWENFDSVPWTNRPQVKSELTLSSAQVVQWPGYLPDRSVKEVWRGTDTRSRGTAYFLRRLYEYFANPPSEGYITWWPKDRTEQGYKIVIESVQVGGQDVVTFDFLALRGDLVPFEVTLQFRIVGEAP

pLDDT: mean 72.63, std 14.91, range [37.91, 91.62]

Foldseek 3Di:
DDDDDDDDDDDDDDDPPDDDDDDPDPDDDCPDDPPQWKWKADPPNPDPIQTAPDFFPDKPDDVPDPPDQDWPFDFDQDPVGTDTDTHRHDRDFDKMKGKFADDLFFGPQWLVSLVSVVVCQVDPDPDFFIWIQPSSPHNWIFGKDWDFKDFQNHGPVPDDSVPDDHTTRRGMIMTIMTTPGTDD

Radius of gyration: 29.09 Å; chains: 1; bounding box: 75×62×105 Å

Secondary structure (DSSP, 8-state):
--------PPP--PPPS--------------S-TT---EEE-GGGSS--EE-SS--SEEESSTTS--S---EEEEEE-SSSEEEEEEPPPPP--EEEEEE--BTTB-SSBHHHHHHHHHHHHS--SSS-EEEE-TTT-S--EEEEEEEEEETTEEGGGS-TTS--TTB-SS-EEEEEEEEEE--

Organism: NCBI:txid60893